Protein AF-A0A6F8YIF5-F1 (afdb_monomer)

Sequence (162 aa):
MEVAYQTHTDPNGHPWRITVLWETADGAARPVGLELRATEGKPGGVLTAAVLRSLRIGDLIEASRPPITWTVPREPTQPRPTGPGRPAERGDDFIAEVAALYREAKAKGGLPARKPWRYVAEQLQAQGVNDVTDGQLRNWSRRAKNLGLLPRELRTPREEKE

Secondary structure (DSSP, 8-state):
----EEEEE-TTS-EEEEEEEEEEETTEEEEEEEEEEEPTTS------HHHHHHS-HHHHHHHHPPP----------------TT------HHHHHHHHHHHHHHHHT-HHHHHSHHHHHHHHHHHTT-----HHHHHHHHHHHHHTTSS-TT---------

Solvent-accessible surface area (backbone atoms only — not comparable to full-atom values): 10132 Å² total; per-residue (Å²): 133,89,78,68,65,48,81,45,68,38,97,86,67,31,44,31,35,38,32,72,37,72,46,78,57,96,76,41,79,42,83,76,48,76,47,80,40,51,33,90,99,44,81,46,64,82,93,41,72,66,46,60,68,69,52,59,59,68,59,54,47,66,77,59,54,74,81,78,64,81,75,68,78,79,59,79,75,68,77,68,80,74,59,94,76,74,71,78,85,73,51,71,69,57,35,50,51,54,35,50,42,38,50,51,21,49,71,70,39,69,73,36,42,75,41,26,64,58,45,36,50,56,54,38,41,74,73,69,49,72,92,77,49,74,68,55,51,53,49,44,56,51,50,20,34,76,70,65,64,36,71,80,81,74,59,77,77,78,82,76,80,128

Foldseek 3Di:
DDFDWDWDQAPVRFIKIKTFDWDADPLDIDGPDMDIDGDPPTDGDPDDPSRVVSDPVVVNCVVRPDPSPPPPPPPVPPPDPPPPDPPPPDDVVVLLVLLVQLVVLCVVDDPCVLVVLVSSVVVCVVVVNPDDDPVNSVVSVVVCVVVVSDPPVPPNPDPDDD

Mean predicted aligned error: 18.75 Å

pLDDT: mean 72.72, std 14.95, range [35.91, 90.38]

Organism: NCBI:txid624315

Radius of gyration: 30.79 Å; Cα contacts (8 Å, |Δi|>4): 153; chains: 1; bounding box: 59×40×74 Å

Nearest PDB structures (foldseek):
  5ly5-assembly1_A-2  TM=8.969E-01  e=5.185E-01  Pyrobaculum calidifontis
  7q3e-assembly1_A  TM=6.886E-01  e=1.074E+00  Mus musculus
  6yff-assembly1_AA  TM=3.488E-01  e=1.545E+00  Beihai levi-like virus 21
  2qux-assembly4_K  TM=2.656E-01  e=3.199E+00  Pseudomonas phage PP7
  4zor-assembly1_B  TM=2.209E-01  e=4.604E+00  Emesvirus zinderi

Structure (mmCIF, N/CA/C/O backbone):
data_AF-A0A6F8YIF5-F1
#
_entry.id   AF-A0A6F8YIF5-F1
#
loop_
_atom_site.group_PDB
_atom_site.id
_atom_site.type_symbol
_atom_site.label_atom_id
_atom_site.label_alt_id
_atom_site.label_comp_id
_atom_site.label_asym_id
_atom_site.label_entity_id
_atom_site.label_seq_id
_atom_site.pdbx_PDB_ins_code
_atom_site.Cartn_x
_atom_site.Cartn_y
_atom_site.Cartn_z
_atom_site.occupancy
_atom_site.B_iso_or_equiv
_atom_site.auth_seq_id
_atom_site.auth_comp_id
_atom_site.auth_asym_id
_atom_site.auth_atom_id
_atom_site.pdbx_PDB_model_num
ATOM 1 N N . MET A 1 1 ? -18.272 12.843 9.638 1.00 41.81 1 MET A N 1
ATOM 2 C CA . MET A 1 1 ? -17.100 12.023 9.999 1.00 41.81 1 MET A CA 1
ATOM 3 C C . MET A 1 1 ? -17.666 10.700 10.480 1.00 41.81 1 MET A C 1
ATOM 5 O O . MET A 1 1 ? -18.267 10.670 11.544 1.00 41.81 1 MET A O 1
ATOM 9 N N . GLU A 1 2 ? -17.670 9.677 9.629 1.00 44.78 2 GLU A N 1
ATOM 10 C CA . GLU A 1 2 ? -18.253 8.377 9.974 1.00 44.78 2 GLU A CA 1
ATOM 11 C C . GLU A 1 2 ? -17.220 7.616 10.806 1.00 44.78 2 GLU A C 1
ATOM 13 O O . GLU A 1 2 ? -16.147 7.265 10.321 1.00 44.78 2 GLU A O 1
ATOM 18 N N . VAL A 1 3 ? -17.484 7.490 12.105 1.00 57.50 3 VAL A N 1
ATOM 19 C CA . VAL A 1 3 ? -16.570 6.844 13.046 1.00 57.50 3 VAL A CA 1
ATOM 20 C C . VAL A 1 3 ? -16.921 5.364 13.068 1.00 57.50 3 VAL A C 1
ATOM 22 O O . VAL A 1 3 ? -17.916 4.970 13.677 1.00 57.50 3 VAL A O 1
ATOM 25 N N . ALA A 1 4 ? -16.128 4.550 12.374 1.00 67.25 4 ALA A N 1
ATOM 26 C CA . ALA A 1 4 ? -16.263 3.102 12.434 1.00 67.25 4 ALA A CA 1
ATOM 27 C C . ALA A 1 4 ? -15.952 2.631 13.863 1.00 67.25 4 ALA A C 1
ATOM 29 O O . ALA A 1 4 ? -14.856 2.856 14.379 1.00 67.25 4 ALA A O 1
ATOM 30 N N . TYR A 1 5 ? -16.925 1.993 14.509 1.00 75.00 5 TYR A N 1
ATOM 31 C CA . TYR A 1 5 ? -16.763 1.388 15.827 1.00 75.00 5 TYR A CA 1
ATOM 32 C C . TYR A 1 5 ? -17.038 -0.111 15.747 1.00 75.00 5 TYR A C 1
ATOM 34 O O . TYR A 1 5 ? -17.865 -0.562 14.956 1.00 75.00 5 TYR A O 1
ATOM 42 N N . GLN A 1 6 ? -16.359 -0.881 16.590 1.00 82.38 6 GLN A N 1
ATOM 43 C CA . GLN A 1 6 ? -16.614 -2.309 16.761 1.00 82.38 6 GLN A CA 1
ATOM 44 C C . GLN A 1 6 ? -17.185 -2.584 18.146 1.00 82.38 6 GLN A C 1
ATOM 46 O O . GLN A 1 6 ? -16.878 -1.889 19.116 1.00 82.38 6 GLN A O 1
ATOM 51 N N . THR A 1 7 ? -18.027 -3.607 18.238 1.00 87.19 7 THR A N 1
ATOM 52 C CA . THR A 1 7 ? -18.546 -4.091 19.516 1.00 87.19 7 THR A CA 1
ATOM 53 C C . THR A 1 7 ? -17.718 -5.281 19.978 1.00 87.19 7 THR A C 1
ATOM 55 O O . THR A 1 7 ? -17.522 -6.233 19.228 1.00 87.19 7 THR A O 1
ATOM 58 N N . HIS A 1 8 ? -17.262 -5.240 21.226 1.00 86.69 8 HIS A N 1
ATOM 59 C CA . HIS A 1 8 ? -16.522 -6.316 21.877 1.00 86.69 8 HIS A CA 1
ATOM 60 C C . HIS A 1 8 ? -17.231 -6.727 23.157 1.00 86.69 8 HIS A C 1
ATOM 62 O O . HIS A 1 8 ? -17.653 -5.871 23.927 1.00 86.69 8 HIS A O 1
ATOM 68 N N . THR A 1 9 ? -17.340 -8.026 23.409 1.00 89.12 9 THR A N 1
ATOM 69 C CA . THR A 1 9 ? -17.863 -8.530 24.685 1.00 89.12 9 THR A CA 1
ATOM 70 C C . THR A 1 9 ? -16.688 -8.961 25.545 1.00 89.12 9 THR A C 1
ATOM 72 O O . THR A 1 9 ? -15.877 -9.780 25.116 1.00 89.12 9 THR A O 1
ATOM 75 N N . ASP A 1 10 ? -16.568 -8.382 26.736 1.00 87.38 10 ASP A N 1
ATOM 76 C CA . ASP A 1 10 ? -15.479 -8.721 27.645 1.00 87.38 10 ASP A CA 1
ATOM 77 C C . ASP A 1 10 ? -15.650 -10.122 28.274 1.00 87.38 10 ASP A C 1
ATOM 79 O O . ASP A 1 10 ? -16.715 -10.733 28.151 1.00 87.38 10 ASP A O 1
ATOM 83 N N . PRO A 1 11 ? -14.623 -10.662 28.962 1.00 87.12 11 PRO A N 1
ATOM 84 C CA . PRO A 1 11 ? -14.707 -11.986 29.584 1.00 87.12 11 PRO A CA 1
ATOM 85 C C . PRO A 1 11 ? -15.815 -12.137 30.637 1.00 87.12 11 PRO A C 1
ATOM 87 O O . PRO A 1 11 ? -16.187 -13.260 30.964 1.00 87.12 11 PRO A O 1
ATOM 90 N N . ASN A 1 12 ? -16.336 -11.027 31.165 1.00 85.38 12 ASN A N 1
ATOM 91 C CA . ASN A 1 12 ? -17.426 -11.000 32.137 1.00 85.38 12 ASN A CA 1
ATOM 92 C C . ASN A 1 12 ? -18.800 -10.813 31.461 1.00 85.38 12 ASN A C 1
ATOM 94 O O . ASN A 1 12 ? -19.816 -10.731 32.147 1.00 85.38 12 ASN A O 1
ATOM 98 N N . GLY A 1 13 ? -18.853 -10.753 30.127 1.00 86.62 13 GLY A N 1
ATOM 99 C CA . GLY A 1 13 ? -20.084 -10.628 29.353 1.00 86.62 13 GLY A CA 1
ATOM 100 C C . GLY A 1 13 ? -20.560 -9.191 29.129 1.00 86.62 13 GLY A C 1
ATOM 101 O O . GLY A 1 13 ? -21.660 -9.003 28.602 1.00 86.62 13 GLY A O 1
ATOM 102 N N . HIS A 1 14 ? -19.779 -8.166 29.491 1.00 87.56 14 HIS A N 1
ATOM 103 C CA . HIS A 1 14 ? -20.191 -6.779 29.270 1.00 87.56 14 HIS A CA 1
ATOM 104 C C . HIS A 1 14 ? -19.828 -6.302 27.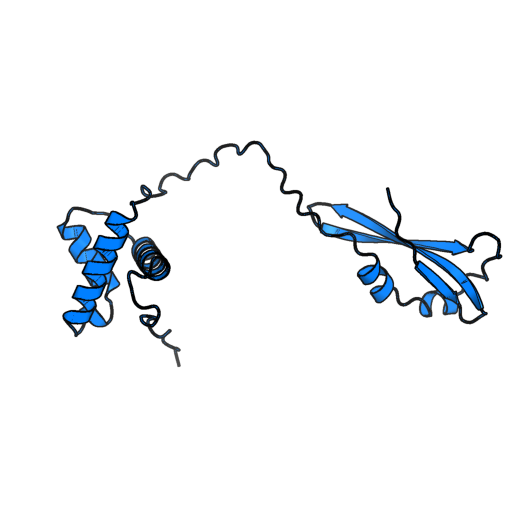857 1.00 87.56 14 HIS A C 1
ATOM 106 O O . HIS A 1 14 ? -18.688 -6.486 27.417 1.00 87.56 14 HIS A O 1
ATOM 112 N N . PRO A 1 15 ? -20.765 -5.659 27.137 1.00 88.06 15 PRO A N 1
ATOM 113 C CA . PRO A 1 15 ? -20.517 -5.169 25.791 1.00 88.06 15 PRO A CA 1
ATOM 114 C C . PRO A 1 15 ? -19.892 -3.769 25.799 1.00 88.06 15 PRO A C 1
ATOM 116 O O . PRO A 1 15 ? -20.445 -2.805 26.341 1.00 88.06 15 PRO A O 1
ATOM 119 N N . TRP A 1 16 ? -18.779 -3.645 25.093 1.00 87.19 16 TRP A N 1
ATOM 120 C CA . TRP A 1 16 ? -18.009 -2.427 24.899 1.00 87.19 16 TRP A CA 1
ATOM 121 C C . TRP A 1 16 ? -18.069 -1.983 23.442 1.00 87.19 16 TRP A C 1
ATOM 123 O O . TRP A 1 16 ? -17.895 -2.784 22.525 1.00 87.19 16 TRP A O 1
ATOM 133 N N . ARG A 1 17 ? -18.267 -0.685 23.229 1.00 89.12 17 ARG A N 1
ATOM 134 C CA . ARG A 1 17 ? -18.016 -0.016 21.956 1.00 89.12 17 ARG A CA 1
ATOM 135 C C . ARG A 1 17 ? -16.564 0.442 21.941 1.00 89.12 17 ARG A C 1
ATOM 137 O O . ARG A 1 17 ? -16.152 1.204 22.815 1.00 89.12 17 ARG A O 1
ATOM 144 N N . ILE A 1 18 ? -15.815 -0.014 20.947 1.00 89.62 18 ILE A N 1
ATOM 145 C CA . ILE A 1 18 ? -14.409 0.325 20.764 1.00 89.62 18 ILE A CA 1
ATOM 146 C C . ILE A 1 18 ? -14.259 1.119 19.479 1.00 89.62 18 ILE A C 1
ATOM 148 O O . ILE A 1 18 ? -14.709 0.691 18.414 1.00 89.62 18 ILE A O 1
ATOM 152 N N . THR A 1 19 ? -13.580 2.249 19.593 1.00 90.38 19 THR A N 1
ATOM 153 C CA . THR A 1 19 ? -13.248 3.121 18.475 1.00 90.38 19 THR A CA 1
ATOM 154 C C . THR A 1 19 ? -11.736 3.263 18.398 1.00 90.38 19 THR A C 1
ATOM 156 O O . THR A 1 19 ? -11.096 3.642 19.379 1.00 90.38 19 THR A O 1
ATOM 159 N N . VAL A 1 20 ? -11.155 2.982 17.233 1.00 89.50 20 VAL A N 1
ATOM 160 C CA . VAL A 1 20 ? -9.751 3.310 16.962 1.00 89.50 20 VAL A CA 1
ATOM 161 C C . VAL A 1 20 ? -9.681 4.758 16.499 1.00 89.50 20 VAL A C 1
ATOM 163 O O . VAL A 1 20 ? -10.370 5.154 15.560 1.00 89.50 20 VAL A O 1
ATOM 166 N N . LEU A 1 21 ? -8.863 5.556 17.175 1.00 88.94 21 LEU A N 1
ATOM 167 C CA . LEU A 1 21 ? -8.606 6.938 16.800 1.00 88.94 21 LEU A CA 1
ATOM 168 C C . LEU A 1 21 ? -7.447 6.960 15.810 1.00 88.94 21 LEU A C 1
ATOM 170 O O . LEU A 1 21 ? -6.358 6.460 16.101 1.00 88.94 21 LEU A O 1
ATOM 174 N N . TRP A 1 22 ? -7.693 7.551 14.648 1.00 87.81 22 TRP A N 1
ATOM 175 C CA . TRP A 1 22 ? -6.727 7.660 13.565 1.00 87.81 22 TRP A CA 1
ATOM 176 C C . TRP A 1 22 ? -6.293 9.105 13.383 1.00 87.81 22 TRP A C 1
ATOM 178 O O . TRP A 1 22 ? -7.122 10.011 13.336 1.00 87.81 22 TRP A O 1
ATOM 188 N N . GLU A 1 23 ? -4.996 9.300 13.209 1.00 86.88 23 GLU A N 1
ATOM 189 C CA . GLU A 1 23 ? -4.423 10.534 12.694 1.00 86.88 23 GLU A CA 1
ATOM 190 C C . GLU A 1 23 ? -3.985 10.292 11.251 1.00 86.88 23 GLU A C 1
ATOM 192 O O . GLU A 1 23 ? -3.354 9.280 10.937 1.00 86.88 23 GLU A O 1
ATOM 197 N N . THR A 1 24 ? -4.351 11.207 10.355 1.00 82.44 24 THR A N 1
ATOM 198 C CA . THR A 1 24 ? -3.902 11.172 8.960 1.00 82.44 24 THR A CA 1
ATOM 199 C C . THR A 1 24 ? -2.932 12.319 8.740 1.00 82.44 24 THR A C 1
ATOM 201 O O . THR A 1 24 ? -3.331 13.479 8.798 1.00 82.44 24 THR A O 1
ATOM 204 N N . ALA A 1 25 ? -1.671 11.989 8.477 1.00 77.19 25 ALA A N 1
ATOM 205 C CA . ALA A 1 25 ? -0.608 12.946 8.189 1.00 77.19 25 ALA A CA 1
ATOM 206 C C . ALA A 1 25 ? 0.249 12.417 7.033 1.00 77.19 25 ALA A C 1
ATOM 208 O O . ALA A 1 25 ? 0.485 11.213 6.934 1.00 77.19 25 ALA A O 1
ATOM 209 N N . ASP A 1 26 ? 0.679 13.303 6.132 1.00 76.56 26 ASP A N 1
ATOM 210 C CA . ASP A 1 26 ? 1.561 12.978 4.997 1.00 76.56 26 ASP A CA 1
ATOM 211 C C . ASP A 1 26 ? 1.082 11.804 4.116 1.00 76.56 26 ASP A C 1
ATOM 213 O O . ASP A 1 26 ? 1.874 11.012 3.607 1.00 76.56 26 ASP A O 1
ATOM 217 N N . GLY A 1 27 ? -0.237 11.655 3.946 1.00 73.44 27 GLY A N 1
ATOM 218 C CA . GLY A 1 27 ? -0.826 10.563 3.160 1.00 73.44 27 GLY A CA 1
ATOM 219 C C . GLY A 1 27 ? -0.776 9.188 3.837 1.00 73.44 27 GLY A C 1
ATOM 220 O O . GLY A 1 27 ? -1.109 8.187 3.206 1.00 73.44 27 GLY A O 1
ATOM 221 N N . ALA A 1 28 ? -0.398 9.122 5.114 1.00 77.62 28 ALA A N 1
ATOM 222 C CA . ALA A 1 28 ? -0.417 7.911 5.920 1.00 77.62 28 ALA A CA 1
ATOM 223 C C . ALA A 1 28 ? -1.435 8.030 7.062 1.00 77.62 28 ALA A C 1
ATOM 225 O O . ALA A 1 28 ? -1.506 9.046 7.752 1.00 77.62 28 ALA A O 1
ATOM 226 N N . ALA A 1 29 ? -2.200 6.962 7.290 1.00 84.31 29 ALA A N 1
ATOM 227 C CA . ALA A 1 29 ? -3.061 6.831 8.460 1.00 84.31 29 ALA A CA 1
ATOM 228 C C . ALA A 1 29 ? -2.317 6.074 9.567 1.00 84.31 29 ALA A C 1
ATOM 230 O O . ALA A 1 29 ? -1.830 4.958 9.347 1.00 84.31 29 ALA A O 1
ATOM 231 N N . ARG A 1 30 ? -2.231 6.675 10.756 1.00 87.62 30 ARG A N 1
ATOM 232 C CA . ARG A 1 30 ? -1.604 6.088 11.944 1.00 87.62 30 ARG A CA 1
ATOM 233 C C . ARG A 1 30 ? -2.618 6.000 13.087 1.00 87.62 30 ARG A C 1
ATOM 235 O O . ARG A 1 30 ? -3.324 6.976 13.333 1.00 87.62 30 ARG A O 1
ATOM 242 N N . PRO A 1 31 ? -2.707 4.862 13.792 1.00 89.00 31 PRO A N 1
ATOM 243 C CA . PRO A 1 31 ? -3.536 4.777 14.983 1.00 89.00 31 PRO A CA 1
ATOM 244 C C . PRO A 1 31 ? -2.857 5.560 16.114 1.00 89.00 31 PRO A C 1
ATOM 246 O O . PRO A 1 31 ? -1.698 5.301 16.438 1.00 89.00 31 PRO A O 1
ATOM 249 N N . VAL A 1 32 ? -3.569 6.517 16.706 1.00 89.75 32 VAL A N 1
ATOM 250 C CA . VAL A 1 32 ? -3.057 7.384 17.789 1.00 89.75 32 VAL A CA 1
ATOM 251 C C . VAL A 1 32 ? -3.690 7.092 19.140 1.00 89.75 32 VAL A C 1
ATOM 253 O O . VAL A 1 32 ? -3.176 7.511 20.173 1.00 89.75 32 VAL A O 1
ATOM 256 N N . GLY A 1 33 ? -4.793 6.348 19.155 1.00 88.19 33 GLY A N 1
ATOM 257 C CA . GLY A 1 33 ? -5.457 5.993 20.396 1.00 88.19 33 GLY A CA 1
ATOM 258 C C . GLY A 1 33 ? -6.599 5.012 20.208 1.00 88.19 33 GLY A C 1
ATOM 259 O O . GLY A 1 33 ? -6.977 4.649 19.094 1.00 88.19 33 GLY A O 1
ATOM 260 N N . LEU A 1 34 ? -7.149 4.593 21.340 1.00 88.88 34 LEU A N 1
ATOM 261 C CA . LEU A 1 34 ? -8.327 3.747 21.433 1.00 88.88 34 LEU A CA 1
ATOM 262 C C . LEU A 1 34 ? -9.283 4.382 22.427 1.00 88.88 34 LEU A C 1
ATOM 264 O O . LEU A 1 34 ? -8.889 4.743 23.535 1.00 88.88 34 LEU A O 1
ATOM 268 N N . GLU A 1 35 ? -10.542 4.470 22.037 1.00 89.75 35 GLU A N 1
ATOM 269 C CA . GLU A 1 35 ? -11.618 4.867 22.920 1.00 89.75 35 GLU A CA 1
ATOM 270 C C . GLU A 1 35 ? -12.497 3.656 23.223 1.00 89.75 35 GLU A C 1
ATOM 272 O O . GLU A 1 35 ? -12.916 2.929 22.321 1.00 89.75 35 GLU A O 1
ATOM 277 N N . LEU A 1 36 ? -12.770 3.445 24.509 1.00 88.81 36 LEU A N 1
ATOM 278 C CA . LEU A 1 36 ? -13.646 2.392 24.997 1.00 88.81 36 LEU A CA 1
ATOM 279 C C . LEU A 1 36 ? -14.829 3.023 25.716 1.00 88.81 36 LEU A C 1
ATOM 281 O O . LEU A 1 36 ? -14.657 3.765 26.681 1.00 88.81 36 LEU A O 1
ATOM 285 N N . ARG A 1 37 ? -16.036 2.703 25.258 1.00 87.38 37 ARG A N 1
ATOM 286 C CA . ARG A 1 37 ? -17.286 3.160 25.866 1.00 87.38 37 ARG A CA 1
ATOM 287 C C . ARG A 1 37 ? -18.193 1.981 26.167 1.00 87.38 37 ARG A C 1
ATOM 289 O O . ARG A 1 37 ? -18.215 0.997 25.432 1.00 87.38 37 ARG A O 1
ATOM 296 N N . ALA A 1 38 ? -18.980 2.100 27.229 1.00 84.25 38 ALA A N 1
ATOM 297 C CA . ALA A 1 38 ? -20.113 1.211 27.436 1.00 84.25 38 ALA A CA 1
ATOM 298 C C . ALA A 1 38 ? -21.086 1.320 26.251 1.00 84.25 38 ALA A C 1
ATOM 300 O O . ALA A 1 38 ? -21.239 2.389 25.652 1.00 84.25 38 ALA A O 1
ATOM 301 N N . THR A 1 39 ? -21.734 0.211 25.903 1.00 82.75 39 THR A N 1
ATOM 302 C CA . THR A 1 39 ? -22.765 0.227 24.860 1.00 82.75 39 THR A CA 1
ATOM 303 C C . THR A 1 39 ? -24.023 0.918 25.387 1.00 82.75 39 THR A C 1
ATOM 305 O O . THR A 1 39 ? -24.387 0.764 26.549 1.00 82.75 39 THR A O 1
ATOM 308 N N . GLU A 1 40 ? -24.702 1.686 24.539 1.00 75.06 40 GLU A N 1
ATOM 309 C CA . GLU A 1 40 ? -25.914 2.408 24.927 1.00 75.06 40 GLU A CA 1
ATOM 310 C C . GLU A 1 40 ? -26.978 1.455 25.503 1.00 75.06 40 GLU A C 1
ATOM 312 O O . GLU A 1 40 ? -27.230 0.378 24.960 1.00 75.06 40 GLU A O 1
ATOM 317 N N . GLY A 1 41 ? -27.556 1.824 26.650 1.00 72.31 41 GLY A N 1
ATOM 318 C CA . GLY A 1 41 ? -28.553 1.013 27.355 1.00 72.31 41 GLY A CA 1
ATOM 319 C C . GLY A 1 41 ? -28.005 -0.158 28.184 1.00 72.31 41 GLY A C 1
ATOM 320 O O . GLY A 1 41 ? -28.799 -0.858 28.811 1.00 72.31 41 GLY A O 1
ATOM 321 N N . LYS A 1 42 ? -26.683 -0.384 28.236 1.00 74.00 42 LYS A N 1
ATOM 322 C CA . LYS A 1 42 ? -26.063 -1.402 29.103 1.00 74.00 42 LYS A CA 1
ATOM 323 C C . LYS A 1 42 ? -24.856 -0.819 29.846 1.00 74.00 42 LYS A C 1
ATOM 325 O O . LYS A 1 42 ? -23.941 -0.324 29.191 1.00 74.00 42 LYS A O 1
ATOM 330 N N . PRO A 1 43 ? -24.798 -0.881 31.189 1.00 74.12 43 PRO A N 1
ATOM 331 C CA . PRO A 1 43 ? -23.603 -0.452 31.903 1.00 74.12 43 PRO A CA 1
ATOM 332 C C . PRO A 1 43 ? -22.408 -1.299 31.449 1.00 74.12 43 PRO A C 1
ATOM 334 O O . PRO A 1 43 ? -22.494 -2.527 31.361 1.00 74.12 43 PRO A O 1
ATOM 337 N N . GLY A 1 44 ? -21.301 -0.628 31.131 1.00 67.56 44 GLY A N 1
ATOM 338 C CA . GLY A 1 44 ? -20.025 -1.297 30.903 1.00 67.56 44 GLY A CA 1
ATOM 339 C C . GLY A 1 44 ? -19.541 -1.946 32.198 1.00 67.56 44 GLY A C 1
ATOM 340 O O . GLY A 1 44 ? -19.889 -1.498 33.292 1.00 67.56 44 GLY A O 1
ATOM 341 N N . GLY A 1 45 ? -18.749 -3.010 32.077 1.00 79.38 45 GLY A N 1
ATOM 342 C CA . GLY A 1 45 ? -18.065 -3.604 33.222 1.00 79.38 45 GLY A CA 1
ATOM 343 C C . GLY A 1 45 ? -16.980 -2.680 33.788 1.00 79.38 45 GLY A C 1
ATOM 344 O O . GLY A 1 45 ? -16.722 -1.588 33.283 1.00 79.38 45 GLY A O 1
ATOM 345 N N . VAL A 1 46 ? -16.278 -3.128 34.827 1.00 85.62 46 VAL A N 1
ATOM 346 C CA . VAL A 1 46 ? -15.055 -2.444 35.274 1.00 85.62 46 VAL A CA 1
ATOM 347 C C . VAL A 1 46 ? -13.960 -2.656 34.227 1.00 85.62 46 VAL A C 1
ATOM 349 O O . VAL A 1 46 ? -13.688 -3.791 33.829 1.00 85.62 46 VAL A O 1
ATOM 352 N N . LEU A 1 47 ? -13.298 -1.576 33.800 1.00 84.62 47 LEU A N 1
ATOM 353 C CA . LEU A 1 47 ? -12.180 -1.659 32.863 1.00 84.62 47 LEU A CA 1
ATOM 354 C C . LEU A 1 47 ? -10.956 -2.264 33.571 1.00 84.62 47 LEU A C 1
ATOM 356 O O . LEU A 1 47 ? -10.217 -1.580 34.275 1.00 84.62 47 LEU A O 1
ATOM 360 N N . THR A 1 48 ? -10.761 -3.573 33.417 1.00 87.06 48 THR A N 1
ATOM 361 C CA . THR A 1 48 ? -9.645 -4.307 34.032 1.00 87.06 48 THR A CA 1
ATOM 362 C C . THR A 1 48 ? -8.548 -4.625 33.018 1.00 87.06 48 THR A C 1
ATOM 364 O O . THR A 1 48 ? -8.754 -4.594 31.803 1.00 87.06 48 THR A O 1
ATOM 367 N N . ALA A 1 49 ? -7.375 -5.038 33.506 1.00 85.50 49 ALA A N 1
ATOM 368 C CA . ALA A 1 49 ? -6.314 -5.550 32.639 1.00 85.50 49 ALA A CA 1
ATOM 369 C C . ALA A 1 49 ? -6.759 -6.781 31.819 1.00 85.50 49 ALA A C 1
ATOM 371 O O . ALA A 1 49 ? -6.280 -6.980 30.706 1.00 85.50 49 ALA A O 1
ATOM 372 N N . ALA A 1 50 ? -7.678 -7.604 32.340 1.00 86.06 50 ALA A N 1
ATOM 373 C CA . ALA A 1 50 ? -8.234 -8.740 31.604 1.00 86.06 50 ALA A CA 1
ATOM 374 C C . ALA A 1 50 ? -9.094 -8.283 30.415 1.00 86.06 50 ALA A C 1
ATOM 376 O O . ALA A 1 50 ? -8.949 -8.823 29.320 1.00 86.06 50 ALA A O 1
ATOM 377 N N . VAL A 1 51 ? -9.913 -7.241 30.608 1.00 85.56 51 VAL A N 1
ATOM 378 C CA . VAL A 1 51 ? -10.694 -6.606 29.534 1.00 85.56 51 VAL A CA 1
ATOM 379 C C . VAL A 1 51 ? -9.748 -6.101 28.446 1.00 85.56 51 VAL A C 1
ATOM 381 O O . VAL A 1 51 ? -9.887 -6.510 27.299 1.00 85.56 51 VAL A O 1
ATOM 384 N N . LEU A 1 52 ? -8.719 -5.325 28.806 1.00 85.75 52 LEU A N 1
ATOM 385 C CA . LEU A 1 52 ? -7.741 -4.798 27.843 1.00 85.75 52 LEU A CA 1
ATOM 386 C C . LEU A 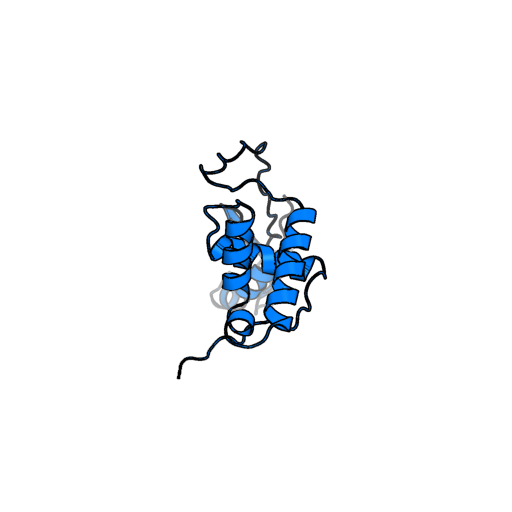1 52 ? -6.998 -5.900 27.071 1.00 85.75 52 LEU A C 1
ATOM 388 O O . LEU A 1 52 ? -6.811 -5.778 25.866 1.00 85.75 52 LEU A O 1
ATOM 392 N N . ARG A 1 53 ? -6.611 -6.999 27.731 1.00 88.69 53 ARG A N 1
ATOM 393 C CA . ARG A 1 53 ? -5.937 -8.139 27.075 1.00 88.69 53 ARG A CA 1
ATOM 394 C C . ARG A 1 53 ? -6.855 -8.953 26.167 1.00 88.69 53 ARG A C 1
ATOM 396 O O . ARG A 1 53 ? -6.370 -9.602 25.243 1.00 88.69 53 ARG A O 1
ATOM 403 N N . SER A 1 54 ? -8.159 -8.955 26.444 1.00 87.75 54 SER A N 1
ATOM 404 C CA . SER A 1 54 ? -9.145 -9.618 25.585 1.00 87.75 54 SER A CA 1
ATOM 405 C C . SER A 1 54 ? -9.343 -8.885 24.255 1.00 87.75 54 SER A C 1
ATOM 407 O O . SER A 1 54 ? -9.798 -9.492 23.288 1.00 87.75 54 SER A O 1
ATOM 409 N N . LEU A 1 55 ? -8.946 -7.610 24.181 1.00 86.06 55 LEU A N 1
ATOM 410 C CA . LEU A 1 55 ? -8.979 -6.835 22.949 1.00 86.06 55 LEU A CA 1
ATOM 411 C C . LEU A 1 55 ? -7.866 -7.298 22.016 1.00 86.06 55 LEU A C 1
ATOM 413 O O . LEU A 1 55 ? -6.676 -7.184 22.318 1.00 86.06 55 LEU A O 1
ATOM 417 N N . ARG A 1 56 ? -8.243 -7.757 20.826 1.00 86.81 56 ARG A N 1
ATOM 418 C CA . ARG A 1 56 ? -7.297 -7.967 19.730 1.00 86.81 56 ARG A CA 1
ATOM 419 C C . ARG A 1 56 ? -7.023 -6.634 19.041 1.00 86.81 56 ARG A C 1
ATOM 421 O O . ARG A 1 56 ? -7.549 -6.353 17.975 1.00 86.81 56 ARG A O 1
ATOM 428 N N . ILE A 1 57 ? -6.217 -5.789 19.688 1.00 84.50 57 ILE A N 1
ATOM 429 C CA . ILE A 1 57 ? -5.941 -4.418 19.225 1.00 84.50 57 ILE A CA 1
ATOM 430 C C . ILE A 1 57 ? -5.428 -4.394 17.777 1.00 84.50 57 ILE A C 1
ATOM 432 O O . ILE A 1 57 ? -5.863 -3.549 17.005 1.00 84.50 57 ILE A O 1
ATOM 436 N N . GLY A 1 58 ? -4.560 -5.336 17.391 1.00 85.12 58 GLY A N 1
ATOM 437 C CA . GLY A 1 58 ? -4.079 -5.446 16.009 1.00 85.12 58 GLY A CA 1
ATOM 438 C C . GLY A 1 58 ? -5.213 -5.656 15.002 1.00 85.12 58 GLY A C 1
ATOM 439 O O . GLY A 1 58 ? -5.302 -4.922 14.022 1.00 85.12 58 GLY A O 1
ATOM 440 N N . ASP A 1 59 ? -6.126 -6.583 15.294 1.00 86.19 59 ASP A N 1
ATOM 441 C CA . ASP A 1 59 ? -7.276 -6.881 14.432 1.00 86.19 59 ASP A CA 1
ATOM 442 C C . ASP A 1 59 ? -8.235 -5.687 14.356 1.00 86.19 59 ASP A C 1
ATOM 444 O O . ASP A 1 59 ? -8.736 -5.353 13.285 1.00 86.19 59 ASP A O 1
ATOM 448 N N . LEU A 1 60 ? -8.451 -4.996 15.481 1.00 86.38 60 LEU A N 1
ATOM 449 C CA . LEU A 1 60 ? -9.278 -3.787 15.541 1.00 86.38 60 LEU A CA 1
ATOM 450 C C . LEU A 1 60 ? -8.693 -2.656 14.687 1.00 86.38 60 LEU A C 1
ATOM 452 O O . LEU A 1 60 ? -9.435 -1.966 13.987 1.00 86.38 60 LEU A O 1
ATOM 456 N N . ILE A 1 61 ? -7.372 -2.470 14.732 1.00 87.12 61 ILE A N 1
ATOM 457 C CA . ILE A 1 61 ? -6.661 -1.489 13.909 1.00 87.12 61 ILE A CA 1
ATOM 458 C C . ILE A 1 61 ? -6.816 -1.857 12.432 1.00 87.12 61 ILE A C 1
ATOM 460 O O . ILE A 1 61 ? -7.277 -1.034 11.652 1.00 87.12 61 ILE A O 1
ATOM 464 N N . GLU A 1 62 ? -6.503 -3.085 12.027 1.00 86.00 62 GLU A N 1
ATOM 465 C CA . GLU A 1 62 ? -6.572 -3.449 10.607 1.00 86.00 62 GLU A 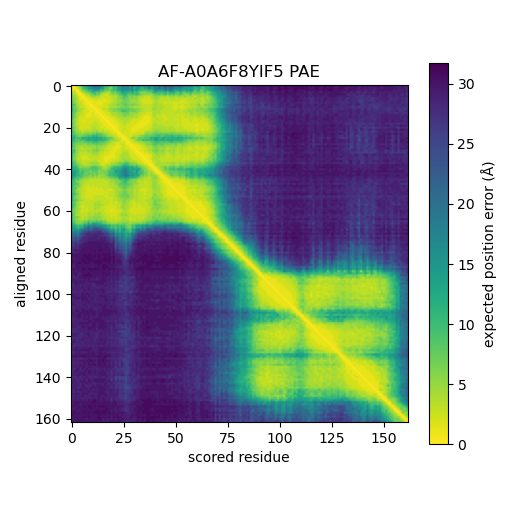CA 1
ATOM 466 C C . GLU A 1 62 ? -8.005 -3.393 10.057 1.00 86.00 62 GLU A C 1
ATOM 468 O O . GLU A 1 62 ? -8.229 -2.858 8.974 1.00 86.00 62 GLU A O 1
ATOM 473 N N . ALA A 1 63 ? -8.998 -3.845 10.828 1.00 84.94 63 ALA A N 1
ATOM 474 C CA . ALA A 1 63 ? -10.399 -3.819 10.412 1.00 84.94 63 ALA A CA 1
ATOM 475 C C . ALA A 1 63 ? -11.015 -2.407 10.361 1.00 84.94 63 ALA A C 1
ATOM 477 O O . ALA A 1 63 ? -11.982 -2.192 9.635 1.00 84.94 63 ALA A O 1
ATOM 478 N N . SER A 1 64 ? -10.486 -1.446 11.128 1.00 85.44 64 SER A N 1
ATOM 479 C CA . SER A 1 64 ? -10.959 -0.049 11.137 1.00 85.44 64 SER A CA 1
ATOM 480 C C . SER A 1 64 ? -10.070 0.908 10.342 1.00 85.44 64 SER A C 1
ATOM 482 O O . SER A 1 64 ? -10.307 2.118 10.363 1.00 85.44 64 SER A O 1
ATOM 484 N N . ARG A 1 65 ? -9.041 0.391 9.660 1.00 84.25 65 ARG A N 1
ATOM 485 C CA . ARG A 1 65 ? -8.075 1.205 8.927 1.00 84.25 65 ARG A CA 1
ATOM 486 C C . ARG A 1 65 ? -8.793 2.025 7.854 1.00 84.25 65 ARG A C 1
ATOM 488 O O . ARG A 1 65 ? -9.405 1.437 6.958 1.00 84.25 65 ARG A O 1
ATOM 495 N N . PRO A 1 66 ? -8.715 3.368 7.897 1.00 79.81 66 PRO A N 1
ATOM 496 C CA . PRO A 1 66 ? -9.328 4.182 6.866 1.00 79.81 66 PRO A CA 1
ATOM 497 C C . PRO A 1 66 ? -8.640 3.889 5.526 1.00 79.81 66 PRO A C 1
ATOM 499 O O . PRO A 1 66 ? -7.419 3.683 5.491 1.00 79.81 66 PRO A O 1
ATOM 502 N N . PRO A 1 67 ? -9.392 3.871 4.413 1.00 71.38 67 PRO A N 1
ATOM 503 C CA . PRO A 1 67 ? -8.796 3.713 3.100 1.00 71.38 67 PRO A CA 1
ATOM 504 C C . PRO A 1 67 ? -7.772 4.828 2.896 1.00 71.38 67 PRO A C 1
ATOM 506 O O . PRO A 1 67 ? -8.090 6.011 3.051 1.00 71.38 67 PRO A O 1
ATOM 509 N N . ILE A 1 68 ? -6.536 4.448 2.555 1.00 65.69 68 ILE A N 1
ATOM 510 C CA . ILE A 1 68 ? -5.500 5.406 2.171 1.00 65.69 68 ILE A CA 1
ATOM 511 C C . ILE A 1 68 ? -5.982 6.059 0.883 1.00 65.69 68 ILE A C 1
ATOM 513 O O . ILE A 1 68 ? -5.824 5.534 -0.221 1.00 65.69 68 ILE A O 1
ATOM 517 N N . THR A 1 69 ? -6.622 7.208 1.042 1.00 56.31 69 THR A N 1
ATOM 518 C CA . THR A 1 69 ? -6.956 8.061 -0.078 1.00 56.31 69 THR A CA 1
ATOM 519 C C . THR A 1 69 ? -5.652 8.748 -0.417 1.00 56.31 69 THR A C 1
ATOM 521 O O . THR A 1 69 ? -5.228 9.675 0.271 1.00 56.31 69 THR A O 1
ATOM 524 N N . TRP A 1 70 ? -4.974 8.255 -1.451 1.00 50.91 70 TRP A N 1
ATOM 525 C CA . TRP A 1 70 ? -3.931 9.019 -2.116 1.00 50.91 70 TRP A CA 1
ATOM 526 C C . TRP A 1 70 ? -4.599 10.237 -2.754 1.00 50.91 70 TRP A C 1
ATOM 528 O O . TRP A 1 70 ? -4.835 10.287 -3.958 1.00 50.91 70 TRP A O 1
ATOM 538 N N . THR A 1 71 ? -4.937 11.232 -1.941 1.00 47.22 71 THR A N 1
ATOM 539 C CA . THR A 1 71 ? -5.176 12.585 -2.412 1.00 47.22 71 THR A CA 1
ATOM 540 C C . THR A 1 71 ? -3.800 13.110 -2.757 1.00 47.22 71 THR A C 1
ATOM 542 O O . THR A 1 71 ? -3.154 13.780 -1.963 1.00 47.22 71 THR A O 1
ATOM 545 N N . VAL A 1 72 ? -3.306 12.725 -3.934 1.00 52.25 72 VAL A N 1
ATOM 546 C CA . VAL A 1 72 ? -2.276 13.505 -4.604 1.00 52.25 72 VAL A CA 1
ATOM 547 C C . VAL A 1 72 ? -2.896 14.893 -4.694 1.00 52.25 72 VAL A C 1
ATOM 549 O O . VAL A 1 72 ? -3.930 15.022 -5.363 1.00 52.25 72 VAL A O 1
ATOM 552 N N . PRO A 1 73 ? -2.370 15.921 -4.007 1.00 44.97 73 PRO A N 1
ATOM 553 C CA . PRO A 1 73 ? -2.778 17.268 -4.324 1.00 44.97 73 PRO A CA 1
ATOM 554 C C . PRO A 1 73 ? -2.442 17.402 -5.804 1.00 44.97 73 PRO A C 1
ATOM 556 O O . PRO A 1 73 ? -1.272 17.380 -6.190 1.00 44.97 73 PRO A O 1
ATOM 559 N N . ARG A 1 74 ? -3.459 17.474 -6.667 1.00 50.03 74 ARG A N 1
ATOM 560 C CA . ARG A 1 74 ? -3.281 18.131 -7.954 1.00 50.03 74 ARG A CA 1
ATOM 561 C C . ARG A 1 74 ? -3.094 19.600 -7.609 1.00 50.03 74 ARG A C 1
ATOM 563 O O . ARG A 1 74 ? -3.994 20.413 -7.766 1.00 50.03 74 ARG A O 1
ATOM 570 N N . GLU A 1 75 ? -1.911 19.920 -7.096 1.00 50.00 75 GLU A N 1
ATOM 571 C CA . GLU A 1 75 ? -1.304 21.202 -7.376 1.00 50.00 75 GLU A CA 1
ATOM 572 C C . GLU A 1 75 ? -1.460 21.382 -8.892 1.00 50.00 75 GLU A C 1
ATOM 574 O O . GLU A 1 75 ? -1.183 20.423 -9.632 1.00 50.00 75 GLU A O 1
ATOM 579 N N . PRO A 1 76 ? -1.984 22.521 -9.386 1.00 46.56 76 PRO A N 1
ATOM 580 C CA . PRO A 1 76 ? -1.869 22.820 -10.803 1.00 46.56 76 PRO A CA 1
ATOM 581 C C . PRO A 1 76 ? -0.392 22.657 -11.095 1.00 46.56 76 PRO A C 1
ATOM 583 O O . PRO A 1 76 ? 0.403 23.372 -10.496 1.00 46.56 76 PRO A O 1
ATOM 586 N N . THR A 1 77 ? -0.054 21.620 -11.866 1.00 50.22 77 THR A N 1
ATOM 587 C CA . THR A 1 77 ? 1.315 21.172 -12.088 1.00 50.22 77 THR A CA 1
ATOM 588 C C . THR A 1 77 ? 2.131 22.415 -12.382 1.00 50.22 77 THR A C 1
ATOM 590 O O . THR A 1 77 ? 2.066 22.931 -13.498 1.00 50.22 77 THR A O 1
ATOM 593 N N . GLN A 1 78 ? 2.857 22.943 -11.389 1.00 52.16 78 GLN A N 1
ATOM 594 C CA . GLN A 1 78 ? 3.927 23.861 -11.706 1.00 52.16 78 GLN A CA 1
ATOM 595 C C . GLN A 1 78 ? 4.771 23.024 -12.653 1.00 52.16 78 GLN A C 1
ATOM 597 O O . GLN A 1 78 ? 5.090 21.881 -12.290 1.00 52.16 78 GLN A O 1
ATOM 602 N N . PRO A 1 79 ? 5.009 23.473 -13.897 1.00 45.25 79 PRO A N 1
ATOM 603 C CA . PRO A 1 79 ? 5.858 22.721 -14.788 1.00 45.25 79 PRO A CA 1
ATOM 604 C C . PRO A 1 79 ? 7.155 22.546 -14.015 1.00 45.25 79 PRO A C 1
ATOM 606 O O . PRO A 1 79 ? 7.866 23.518 -13.759 1.00 45.25 79 PRO A O 1
ATOM 609 N N . ARG A 1 80 ? 7.405 21.315 -13.543 1.00 48.41 80 ARG A N 1
ATOM 610 C CA . ARG A 1 80 ? 8.687 20.974 -12.941 1.00 48.41 80 ARG A CA 1
ATOM 611 C C . ARG A 1 80 ? 9.698 21.491 -13.944 1.00 48.41 80 ARG A C 1
ATOM 613 O O . ARG A 1 80 ? 9.527 21.154 -15.121 1.00 48.41 80 ARG A O 1
ATOM 620 N N . PRO A 1 81 ? 10.694 22.293 -13.538 1.00 43.06 81 PRO A N 1
ATOM 621 C CA . PRO A 1 81 ? 11.767 22.617 -14.449 1.00 43.06 81 PRO A CA 1
ATOM 622 C C . PRO A 1 81 ? 12.293 21.271 -14.930 1.00 43.06 81 PRO A C 1
ATOM 624 O O . PRO A 1 81 ? 12.830 20.475 -14.156 1.00 43.06 81 PRO A O 1
ATOM 627 N N . THR A 1 82 ? 12.005 20.949 -16.192 1.00 46.19 82 THR A N 1
ATOM 628 C CA . THR A 1 82 ? 12.663 19.869 -16.899 1.00 46.19 82 THR A CA 1
ATOM 629 C C . THR A 1 82 ? 14.123 20.210 -16.744 1.00 46.19 82 THR A C 1
ATOM 631 O O . THR A 1 82 ? 14.561 21.227 -17.282 1.00 46.19 82 THR A O 1
ATOM 634 N N . GLY A 1 83 ? 14.828 19.442 -15.909 1.00 43.97 83 GLY A N 1
ATOM 635 C CA . GLY A 1 83 ? 16.245 19.664 -15.681 1.00 43.97 83 GLY A CA 1
ATOM 636 C C . GLY A 1 83 ? 16.932 19.844 -17.036 1.00 43.97 83 GLY A C 1
ATOM 637 O O . GLY A 1 83 ? 16.518 19.195 -18.009 1.00 43.97 83 GLY A O 1
ATOM 638 N N . PRO A 1 84 ? 17.912 20.751 -17.138 1.00 45.28 84 PRO A N 1
ATOM 639 C CA . PRO A 1 84 ? 18.606 20.982 -18.391 1.00 45.28 84 PRO A CA 1
ATOM 640 C C . PRO A 1 84 ? 19.191 19.642 -18.837 1.00 45.28 84 PRO A C 1
ATOM 642 O O . PRO A 1 84 ? 20.027 19.063 -18.147 1.00 45.28 84 PRO A O 1
ATOM 645 N N . GLY A 1 85 ? 18.668 19.104 -19.940 1.00 48.44 85 GLY A N 1
ATOM 646 C CA . GLY A 1 85 ? 19.132 17.836 -20.491 1.00 48.44 85 GLY A CA 1
ATOM 647 C C . GLY A 1 85 ? 18.116 16.702 -20.593 1.00 48.44 85 GLY A C 1
ATOM 648 O O . GLY A 1 85 ? 18.557 15.581 -20.824 1.00 48.44 85 GLY A O 1
ATOM 649 N N . ARG A 1 86 ? 16.788 16.916 -20.493 1.00 43.91 86 ARG A N 1
ATOM 650 C CA . ARG A 1 86 ? 15.869 15.917 -21.079 1.00 43.91 86 ARG A CA 1
ATOM 651 C C . ARG A 1 86 ? 16.056 15.984 -22.604 1.00 43.91 86 ARG A C 1
ATOM 653 O O . ARG A 1 86 ? 15.657 16.983 -23.200 1.00 43.91 86 ARG A O 1
ATOM 660 N N . PRO A 1 87 ? 16.692 14.982 -23.238 1.00 49.44 87 PRO A N 1
ATOM 661 C CA . PRO A 1 87 ? 16.887 14.988 -24.681 1.00 49.44 87 PRO A CA 1
ATOM 662 C C . PRO A 1 87 ? 15.505 15.000 -25.324 1.00 49.44 87 PRO A C 1
ATOM 664 O O . PRO A 1 87 ? 14.601 14.351 -24.787 1.00 49.44 87 PRO A O 1
ATOM 667 N N . ALA A 1 88 ? 15.345 15.734 -26.431 1.00 53.44 88 ALA A N 1
ATOM 668 C CA . ALA A 1 88 ? 14.083 15.815 -27.162 1.00 53.44 88 ALA A CA 1
ATOM 669 C C . ALA A 1 88 ? 13.439 14.423 -27.236 1.00 53.44 88 ALA A C 1
ATOM 671 O O . ALA A 1 88 ? 14.126 13.451 -27.574 1.00 53.44 88 ALA A O 1
ATOM 672 N N . GLU A 1 89 ? 12.163 14.309 -26.852 1.00 55.03 89 GLU A N 1
ATOM 673 C CA . GLU A 1 89 ? 11.430 13.053 -26.991 1.00 55.03 89 GLU A CA 1
ATOM 674 C C . GLU A 1 89 ? 11.447 12.682 -28.473 1.00 55.03 89 GLU A C 1
ATOM 676 O O . GLU A 1 89 ? 10.723 13.243 -29.289 1.00 55.03 89 GLU A O 1
ATOM 681 N N . ARG A 1 90 ? 12.357 11.779 -28.839 1.00 66.88 90 ARG A N 1
ATOM 682 C CA . ARG A 1 90 ? 12.429 11.241 -30.189 1.00 66.88 90 ARG A CA 1
ATOM 683 C C . ARG A 1 90 ? 11.132 10.464 -30.427 1.00 66.88 90 ARG A C 1
ATOM 685 O O . ARG A 1 90 ? 10.748 9.646 -29.582 1.00 66.88 90 ARG A O 1
ATOM 692 N N . GLY A 1 91 ? 10.453 10.782 -31.529 1.00 68.69 91 GLY A N 1
ATOM 693 C CA . GLY A 1 91 ? 9.174 10.183 -31.908 1.00 68.69 91 GLY A CA 1
ATOM 694 C C . GLY A 1 91 ? 9.280 8.680 -32.158 1.00 68.69 91 GLY A C 1
ATOM 69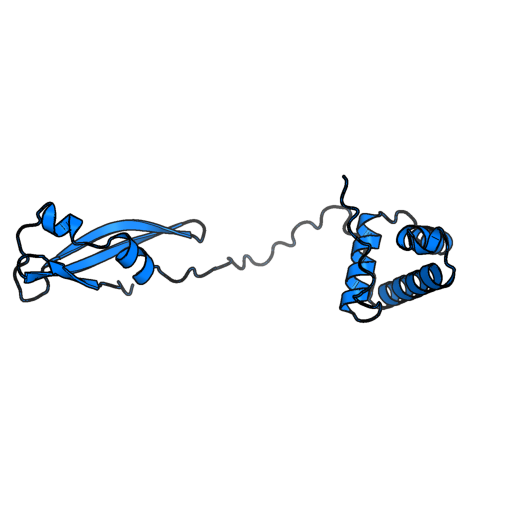5 O O . GLY A 1 91 ? 10.376 8.124 -32.251 1.00 68.69 91 GLY A O 1
ATOM 696 N N . ASP A 1 92 ? 8.132 8.016 -32.266 1.00 70.19 92 ASP A N 1
ATOM 697 C CA . ASP A 1 92 ? 8.078 6.562 -32.444 1.00 70.19 92 ASP A CA 1
ATOM 698 C C . ASP A 1 92 ? 8.761 6.097 -33.747 1.00 70.19 92 ASP A C 1
ATOM 700 O O . ASP A 1 92 ? 9.339 5.010 -33.766 1.00 70.19 92 ASP A O 1
ATOM 704 N N . ASP A 1 93 ? 8.838 6.955 -34.771 1.00 74.62 93 ASP A N 1
ATOM 705 C CA . ASP A 1 93 ? 9.582 6.702 -36.017 1.00 74.62 93 ASP A CA 1
ATOM 706 C C . ASP A 1 93 ? 11.087 6.501 -35.777 1.00 74.62 93 ASP A C 1
ATOM 708 O O . ASP A 1 93 ? 11.699 5.570 -36.300 1.00 74.62 93 ASP A O 1
ATOM 712 N N . PHE A 1 94 ? 11.682 7.310 -34.896 1.00 79.38 94 PHE A N 1
ATOM 713 C CA . PHE A 1 94 ? 13.085 7.158 -34.503 1.00 79.38 94 PHE A CA 1
ATOM 714 C C . PHE A 1 94 ? 13.302 5.865 -33.705 1.00 79.38 94 PHE A C 1
ATOM 716 O O . PHE A 1 94 ? 14.325 5.195 -33.824 1.00 79.38 94 PHE A O 1
ATOM 723 N N . ILE A 1 95 ? 12.322 5.474 -32.887 1.00 79.81 95 ILE A N 1
ATOM 724 C CA . ILE A 1 95 ? 12.381 4.212 -32.141 1.00 79.81 95 ILE A CA 1
ATOM 725 C C . ILE A 1 95 ? 12.284 3.009 -33.091 1.00 79.81 95 ILE A C 1
ATOM 727 O O . ILE A 1 95 ? 12.931 1.986 -32.844 1.00 79.81 95 ILE A O 1
ATOM 731 N N . ALA A 1 96 ? 11.533 3.129 -34.187 1.00 76.25 96 ALA A N 1
ATOM 732 C CA . ALA A 1 96 ? 11.479 2.122 -35.240 1.00 76.25 96 ALA A CA 1
ATOM 733 C C . ALA A 1 96 ? 12.813 1.990 -35.990 1.00 76.25 96 ALA A C 1
ATOM 735 O O . ALA A 1 96 ? 13.265 0.866 -36.222 1.00 76.25 96 ALA A O 1
ATOM 736 N N . GLU A 1 97 ? 13.490 3.104 -36.270 1.00 80.25 97 GLU A N 1
ATOM 737 C CA . GLU A 1 97 ? 14.834 3.113 -36.859 1.00 80.25 97 GLU A CA 1
ATOM 738 C C . GLU A 1 97 ? 15.863 2.431 -35.941 1.00 80.25 97 GLU A C 1
ATOM 740 O O . GLU A 1 97 ? 16.573 1.510 -36.353 1.00 80.25 97 GLU A O 1
ATOM 745 N N . VAL A 1 98 ? 15.857 2.769 -34.647 1.00 81.25 98 VAL A N 1
ATOM 746 C CA . VAL A 1 98 ? 16.687 2.102 -33.629 1.00 81.25 98 VAL A CA 1
ATOM 747 C C . VAL A 1 98 ? 16.419 0.592 -33.579 1.00 81.25 98 VAL A C 1
ATOM 749 O O . VAL A 1 98 ? 17.351 -0.205 -33.446 1.00 81.25 98 VAL A O 1
ATOM 752 N N . ALA A 1 99 ? 15.158 0.168 -33.699 1.00 80.94 99 ALA A N 1
ATOM 753 C CA . ALA A 1 99 ? 14.791 -1.247 -33.716 1.00 80.94 99 ALA A CA 1
ATOM 754 C C . ALA A 1 99 ? 15.284 -1.975 -34.979 1.00 80.94 99 ALA A C 1
ATOM 756 O O . ALA A 1 99 ? 15.652 -3.152 -34.896 1.00 80.94 99 ALA A O 1
ATOM 757 N N . ALA A 1 100 ? 15.306 -1.302 -36.132 1.00 81.44 100 ALA A N 1
ATOM 758 C CA . ALA A 1 100 ? 15.844 -1.846 -37.376 1.00 81.44 100 ALA A CA 1
ATOM 759 C C . ALA A 1 100 ? 17.363 -2.060 -37.276 1.00 81.44 100 ALA A C 1
ATOM 761 O O . ALA A 1 100 ? 17.838 -3.169 -37.525 1.00 81.44 100 ALA A O 1
ATOM 762 N N . LEU A 1 101 ? 18.101 -1.061 -36.780 1.00 81.50 101 LEU A N 1
ATOM 763 C CA . LEU A 1 101 ? 19.546 -1.162 -36.533 1.00 81.50 101 LEU A CA 1
ATOM 764 C C . LEU A 1 101 ? 19.881 -2.276 -35.529 1.00 81.50 101 LEU A C 1
ATOM 766 O O . LEU A 1 101 ? 20.865 -2.999 -35.680 1.00 81.50 101 LEU A O 1
ATOM 770 N N . TYR A 1 102 ? 19.034 -2.474 -34.517 1.00 80.94 102 TYR A N 1
ATOM 771 C CA . TYR A 1 102 ? 19.206 -3.546 -33.536 1.00 80.94 102 TYR A CA 1
ATOM 772 C C . TYR A 1 102 ? 19.014 -4.945 -34.146 1.00 80.94 102 TYR A C 1
ATOM 774 O O . TYR A 1 102 ? 19.704 -5.895 -33.760 1.00 80.94 102 TYR A O 1
ATOM 782 N N . ARG A 1 103 ? 18.087 -5.090 -35.103 1.00 76.38 103 ARG A N 1
ATOM 783 C CA . ARG A 1 103 ? 17.897 -6.331 -35.869 1.00 76.38 103 ARG A CA 1
ATOM 784 C C . ARG A 1 103 ? 19.068 -6.585 -36.814 1.00 76.38 103 ARG A C 1
ATOM 786 O O . ARG A 1 103 ? 19.550 -7.713 -36.868 1.00 76.38 103 ARG A O 1
ATOM 793 N N . GLU A 1 104 ? 19.575 -5.548 -37.472 1.00 77.62 104 GLU A N 1
ATOM 794 C CA . GLU A 1 104 ? 20.764 -5.637 -38.324 1.00 77.62 104 GLU A CA 1
ATOM 795 C C . GLU A 1 104 ? 22.007 -6.064 -37.521 1.00 77.62 104 GLU A C 1
ATOM 797 O O . GLU A 1 104 ? 22.721 -6.982 -37.924 1.00 77.62 104 GLU A O 1
ATOM 802 N N . ALA A 1 105 ? 22.210 -5.489 -36.329 1.00 80.38 105 ALA A N 1
ATOM 803 C CA . ALA A 1 105 ? 23.289 -5.871 -35.413 1.00 80.38 105 ALA A CA 1
ATOM 804 C C . ALA A 1 105 ? 23.243 -7.361 -35.042 1.00 80.38 105 ALA A C 1
ATOM 806 O O . ALA A 1 105 ? 24.274 -8.024 -34.922 1.00 80.38 105 ALA A O 1
ATOM 807 N N . LYS A 1 106 ? 22.031 -7.891 -34.840 1.00 72.88 106 LYS A N 1
ATOM 808 C CA . LYS A 1 106 ? 21.808 -9.306 -34.529 1.00 72.88 106 LYS A CA 1
ATOM 809 C C . LYS A 1 106 ? 22.005 -10.205 -35.745 1.00 72.88 106 LYS A C 1
ATOM 811 O O . LYS A 1 106 ? 22.583 -11.275 -35.584 1.00 72.88 106 LYS A O 1
ATOM 816 N N . ALA A 1 107 ? 21.588 -9.763 -36.928 1.00 76.38 107 ALA A N 1
ATOM 817 C CA . ALA A 1 107 ? 21.763 -10.496 -38.178 1.00 76.38 107 ALA A CA 1
ATOM 818 C C . ALA A 1 107 ? 23.240 -10.600 -38.602 1.00 76.38 107 ALA A C 1
ATOM 820 O O . ALA A 1 107 ? 23.650 -11.641 -39.105 1.00 76.38 107 ALA A O 1
ATOM 821 N N . LYS A 1 108 ? 24.059 -9.568 -38.339 1.00 72.94 108 LYS A N 1
ATOM 822 C CA . LYS A 1 108 ? 25.503 -9.569 -38.652 1.00 72.94 108 LYS A CA 1
ATOM 823 C C . LYS A 1 108 ? 26.332 -10.563 -37.821 1.00 72.94 108 LYS A C 1
ATOM 825 O O . LYS A 1 108 ? 27.442 -10.897 -38.221 1.00 72.94 108 LYS A O 1
ATOM 830 N N . GLY A 1 109 ? 25.813 -11.065 -36.695 1.00 62.06 109 GLY A N 1
ATOM 831 C CA . GLY A 1 109 ? 26.525 -12.027 -35.842 1.00 62.06 109 GLY A CA 1
ATOM 832 C C . GLY A 1 109 ? 27.791 -11.455 -35.174 1.00 62.06 109 GLY A C 1
ATOM 833 O O . GLY A 1 109 ? 28.096 -10.273 -35.277 1.00 62.06 109 GLY A O 1
ATOM 834 N N . GLY A 1 110 ? 28.533 -12.274 -34.420 1.00 62.31 110 GLY A N 1
ATOM 835 C CA . GLY A 1 110 ? 29.820 -11.873 -33.821 1.00 62.31 110 GLY A CA 1
ATOM 836 C C . GLY A 1 110 ? 29.741 -10.840 -32.679 1.00 62.31 110 GLY A C 1
ATOM 837 O O . GLY A 1 110 ? 28.798 -10.826 -31.884 1.00 62.31 110 GLY A O 1
ATOM 838 N N . LEU A 1 111 ? 30.765 -9.984 -32.559 1.00 56.47 111 LEU A N 1
ATOM 839 C CA . LEU A 1 111 ? 30.839 -8.896 -31.566 1.00 56.47 111 LEU A CA 1
ATOM 840 C C . LEU A 1 111 ? 29.627 -7.934 -31.581 1.00 56.47 111 LEU A C 1
ATOM 842 O O . LEU A 1 111 ? 29.115 -7.649 -30.489 1.00 56.47 111 LEU A O 1
ATOM 846 N N . PRO A 1 112 ? 29.102 -7.477 -32.740 1.00 59.97 112 PRO A N 1
ATOM 847 C CA . PRO A 1 112 ? 27.926 -6.604 -32.752 1.00 59.97 112 PRO A CA 1
ATOM 848 C C . PRO A 1 112 ? 26.660 -7.319 -32.255 1.00 59.97 112 PRO A C 1
ATOM 850 O O . PRO A 1 112 ? 25.851 -6.706 -31.564 1.00 59.97 112 PRO A O 1
ATOM 853 N N . ALA A 1 113 ? 26.524 -8.634 -32.451 1.00 60.31 113 ALA A N 1
ATOM 854 C CA . ALA A 1 113 ? 25.404 -9.399 -31.893 1.00 60.31 113 ALA A CA 1
ATOM 855 C C . ALA A 1 113 ? 25.493 -9.612 -30.365 1.00 60.31 113 ALA A C 1
ATOM 857 O O . ALA A 1 113 ? 24.459 -9.826 -29.714 1.00 60.31 113 ALA A O 1
ATOM 858 N N . ARG A 1 114 ? 26.703 -9.544 -29.780 1.00 63.56 114 ARG A N 1
ATOM 859 C CA . ARG A 1 114 ? 26.941 -9.605 -28.322 1.00 63.56 114 ARG A CA 1
ATOM 860 C C . ARG A 1 114 ? 26.620 -8.279 -27.629 1.00 63.56 114 ARG A C 1
ATOM 862 O O . ARG A 1 114 ? 26.060 -8.284 -26.535 1.00 63.56 114 ARG A O 1
ATOM 869 N N . LYS A 1 115 ? 26.933 -7.145 -28.266 1.00 72.38 115 LYS A N 1
ATOM 870 C CA . LYS A 1 115 ? 26.623 -5.790 -27.766 1.00 72.38 115 LYS A CA 1
ATOM 871 C C . LYS A 1 115 ? 25.879 -4.963 -28.826 1.00 72.38 115 LYS A C 1
ATOM 873 O O . LYS A 1 115 ? 26.405 -3.954 -29.289 1.00 72.38 115 LYS A O 1
ATOM 878 N N . PRO A 1 116 ? 24.632 -5.334 -29.165 1.00 73.25 116 PRO A N 1
ATOM 879 C CA . PRO A 1 116 ? 23.865 -4.695 -30.243 1.00 73.25 116 PRO A CA 1
ATOM 880 C C . PRO A 1 116 ? 23.621 -3.199 -30.018 1.00 73.25 116 PRO A C 1
ATOM 882 O O . PRO A 1 116 ? 23.508 -2.441 -30.968 1.00 73.25 116 PR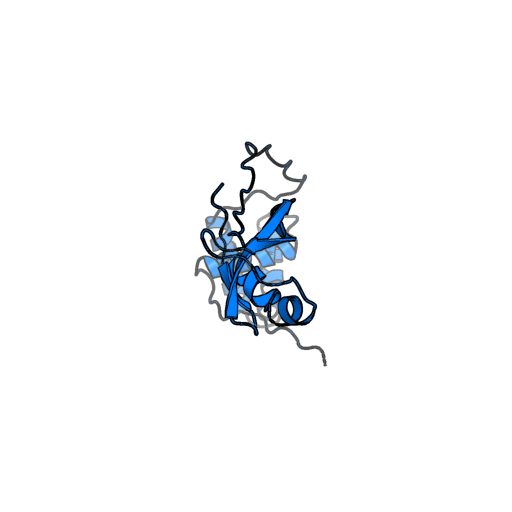O A O 1
ATOM 885 N N . TRP A 1 117 ? 23.617 -2.742 -28.766 1.00 75.44 117 TRP A N 1
ATOM 886 C CA . TRP A 1 117 ? 23.501 -1.323 -28.430 1.00 75.44 117 TRP A CA 1
ATOM 887 C C . TRP A 1 117 ? 24.734 -0.492 -28.828 1.00 75.44 117 TRP A C 1
ATOM 889 O O . TRP A 1 117 ? 24.561 0.673 -29.158 1.00 75.44 117 TRP A O 1
ATOM 899 N N . ARG A 1 118 ? 25.949 -1.067 -28.848 1.00 76.94 118 ARG A N 1
ATOM 900 C CA . ARG A 1 118 ? 27.157 -0.367 -29.330 1.00 76.94 118 ARG A CA 1
ATOM 901 C C . ARG A 1 118 ? 27.124 -0.177 -30.838 1.00 76.94 118 ARG A C 1
ATOM 903 O O . ARG A 1 118 ? 27.396 0.912 -31.313 1.00 76.94 118 ARG A O 1
ATOM 910 N N . TYR A 1 119 ? 26.698 -1.215 -31.556 1.00 79.19 119 TYR A N 1
ATOM 911 C CA . TYR A 1 119 ? 26.482 -1.135 -32.997 1.00 79.19 119 TYR A CA 1
ATOM 912 C C . TYR A 1 119 ? 25.450 -0.052 -33.340 1.00 79.19 119 TYR A C 1
ATOM 914 O O . TYR A 1 119 ? 25.689 0.780 -34.204 1.00 79.19 119 TYR A O 1
ATOM 922 N N . VAL A 1 120 ? 24.326 -0.008 -32.615 1.00 81.56 120 VAL A N 1
ATOM 923 C CA . VAL A 1 120 ? 23.322 1.053 -32.792 1.00 81.56 120 VAL A CA 1
ATOM 924 C C . VAL A 1 120 ? 23.909 2.438 -32.501 1.00 81.56 120 VAL A C 1
ATOM 926 O O . VAL A 1 120 ? 23.629 3.365 -33.248 1.00 81.56 120 VAL A O 1
ATOM 929 N N . ALA A 1 121 ? 24.733 2.592 -31.460 1.00 80.88 121 ALA A N 1
ATOM 930 C CA . ALA A 1 121 ? 25.390 3.864 -31.151 1.00 80.88 121 ALA A CA 1
ATOM 931 C C . ALA A 1 121 ? 26.301 4.343 -32.293 1.00 80.88 121 ALA A C 1
ATOM 933 O O . ALA A 1 121 ? 26.205 5.494 -32.706 1.00 80.88 121 ALA A O 1
ATOM 934 N N . GLU A 1 122 ? 27.135 3.448 -32.830 1.00 80.88 122 GLU A N 1
ATOM 935 C CA . GLU A 1 122 ? 28.040 3.734 -33.950 1.00 80.88 122 GLU A CA 1
ATOM 936 C C . GLU A 1 122 ? 27.269 4.131 -35.219 1.00 80.88 122 GLU A C 1
ATOM 938 O O . GLU A 1 122 ? 27.636 5.094 -35.891 1.00 80.88 122 GLU A O 1
ATOM 943 N N . GLN A 1 123 ? 26.166 3.438 -35.524 1.00 81.88 123 GLN A N 1
ATOM 944 C CA . GLN A 1 123 ? 25.322 3.765 -36.679 1.00 81.88 123 GLN A CA 1
ATOM 945 C C . GLN A 1 123 ? 24.583 5.099 -36.501 1.00 81.88 123 GLN A C 1
ATOM 947 O O . GLN A 1 123 ? 24.547 5.905 -37.426 1.00 81.88 123 GLN A O 1
ATOM 952 N N . LEU A 1 124 ? 24.059 5.383 -35.305 1.00 81.62 124 LEU A N 1
ATOM 953 C CA . LEU A 1 124 ? 23.418 6.667 -35.002 1.00 81.62 124 LEU A CA 1
ATOM 954 C C . LEU A 1 124 ? 24.413 7.836 -35.075 1.00 81.62 124 LEU A C 1
ATOM 956 O O . LEU A 1 124 ? 24.071 8.907 -35.575 1.00 81.62 124 LEU A O 1
ATOM 960 N N . GLN A 1 125 ? 25.657 7.625 -34.639 1.00 81.00 125 GLN A N 1
ATOM 961 C CA . GLN A 1 125 ? 26.720 8.620 -34.766 1.00 81.00 125 GLN A CA 1
ATOM 962 C C . GLN A 1 125 ? 27.065 8.888 -36.240 1.00 81.00 125 GLN A C 1
ATOM 964 O O . GLN A 1 125 ? 27.216 10.045 -36.631 1.00 81.00 125 GLN A O 1
ATOM 969 N N . ALA A 1 126 ? 27.110 7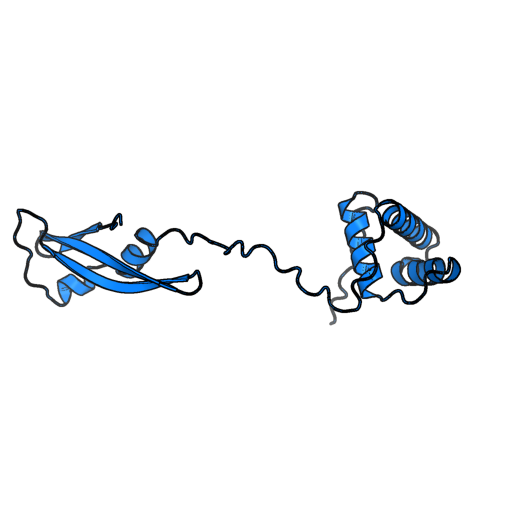.847 -37.080 1.00 78.69 126 ALA A N 1
ATOM 970 C CA . ALA A 1 126 ? 27.295 7.988 -38.527 1.00 78.69 126 ALA A CA 1
ATOM 971 C C . ALA A 1 126 ? 26.138 8.748 -39.211 1.00 78.69 126 ALA A C 1
ATOM 973 O O . ALA A 1 126 ? 26.355 9.439 -40.203 1.00 78.69 126 ALA A O 1
ATOM 974 N N . GLN A 1 127 ? 24.927 8.677 -38.651 1.00 75.62 127 GLN A N 1
ATOM 975 C CA . GLN A 1 127 ? 23.753 9.449 -39.079 1.00 75.62 127 GLN A CA 1
ATOM 976 C C . GLN A 1 127 ? 23.720 10.886 -38.514 1.00 75.62 127 GLN A C 1
ATOM 978 O O . GLN A 1 127 ? 22.750 11.614 -38.721 1.00 75.62 127 GLN A O 1
ATOM 983 N N . GLY A 1 128 ? 24.766 11.316 -37.799 1.00 76.56 128 GLY A N 1
ATOM 984 C CA . GLY A 1 128 ? 24.881 12.664 -37.234 1.00 76.56 128 GLY A CA 1
ATOM 985 C C . GLY A 1 128 ? 24.191 12.849 -35.879 1.00 76.56 128 GLY A C 1
ATOM 986 O O . GLY A 1 128 ? 24.104 13.974 -35.382 1.00 76.56 128 GLY A O 1
ATOM 987 N N . VAL A 1 129 ? 23.712 11.770 -35.250 1.00 75.38 129 VAL A N 1
ATOM 988 C CA . VAL A 1 129 ? 23.170 11.803 -33.887 1.00 75.38 129 VAL A CA 1
ATOM 989 C C . VAL A 1 129 ? 24.319 11.627 -32.896 1.00 75.38 129 VAL A C 1
ATOM 991 O O . VAL A 1 129 ? 24.673 10.516 -32.505 1.00 75.38 129 VAL A O 1
ATOM 994 N N . ASN A 1 130 ? 24.903 12.752 -32.490 1.00 71.88 130 ASN A N 1
ATOM 995 C CA . ASN A 1 130 ? 25.966 12.797 -31.487 1.00 71.88 130 ASN A CA 1
ATOM 996 C C . ASN A 1 130 ? 25.397 12.799 -30.050 1.00 71.88 130 ASN A C 1
ATOM 998 O O . ASN A 1 130 ? 24.204 13.030 -29.842 1.00 71.88 130 ASN A O 1
ATOM 1002 N N . ASP A 1 131 ? 26.253 12.518 -29.062 1.00 66.56 131 ASP A N 1
ATOM 1003 C CA . ASP A 1 131 ? 25.949 12.532 -27.616 1.00 66.56 131 ASP A CA 1
ATOM 1004 C C . ASP A 1 131 ? 24.892 11.520 -27.143 1.00 66.56 131 ASP A C 1
ATOM 1006 O O . ASP A 1 131 ? 24.121 11.755 -26.207 1.00 66.56 131 ASP A O 1
ATOM 1010 N N . VAL A 1 132 ? 24.866 10.346 -27.774 1.00 71.56 132 VAL A N 1
ATOM 1011 C CA . VAL A 1 132 ? 24.018 9.236 -27.338 1.00 71.56 132 VAL A CA 1
ATOM 1012 C C . VAL A 1 132 ? 24.685 8.478 -26.190 1.00 71.56 132 VAL A C 1
ATOM 1014 O O . VAL A 1 132 ? 25.694 7.801 -26.361 1.00 71.56 132 VAL A O 1
ATOM 1017 N N . THR A 1 133 ? 24.078 8.540 -25.010 1.00 77.50 133 THR A N 1
ATOM 1018 C CA . THR A 1 133 ? 24.510 7.786 -23.828 1.00 77.50 133 THR A CA 1
ATOM 1019 C C . THR A 1 133 ? 23.993 6.344 -23.837 1.00 77.50 133 THR A C 1
ATOM 1021 O O . THR A 1 133 ? 22.894 6.043 -24.317 1.00 77.50 133 THR A O 1
ATOM 1024 N N . ASP A 1 134 ? 24.729 5.447 -23.177 1.00 73.31 134 ASP A N 1
ATOM 1025 C CA . ASP A 1 134 ? 24.316 4.053 -22.947 1.00 73.31 134 ASP A CA 1
ATOM 1026 C C . ASP A 1 134 ? 22.930 3.944 -22.284 1.00 73.31 134 ASP A C 1
ATOM 1028 O O . ASP A 1 134 ? 22.152 3.026 -22.569 1.00 73.31 134 ASP A O 1
ATOM 1032 N N . GLY A 1 135 ? 22.595 4.896 -21.405 1.00 74.19 135 GLY A N 1
ATOM 1033 C CA . GLY A 1 135 ? 21.289 4.978 -20.753 1.00 74.19 135 GLY A CA 1
ATOM 1034 C C . GLY A 1 135 ? 20.149 5.251 -21.737 1.00 74.19 135 GLY A C 1
ATOM 1035 O O . GLY A 1 135 ? 19.097 4.609 -21.653 1.00 74.19 135 GLY A O 1
ATOM 1036 N N . GLN A 1 136 ? 20.364 6.145 -22.707 1.00 78.50 136 GLN A N 1
ATOM 1037 C CA . GLN A 1 136 ? 19.382 6.451 -23.753 1.00 78.50 136 GLN A CA 1
ATOM 1038 C C . GLN A 1 136 ? 19.147 5.246 -24.670 1.00 78.50 136 GLN A C 1
ATOM 1040 O O . GLN A 1 136 ? 17.996 4.876 -24.894 1.00 78.50 136 GLN A O 1
ATOM 1045 N N . LEU A 1 137 ? 20.206 4.553 -25.097 1.00 78.38 137 LEU A N 1
ATOM 1046 C CA . LEU A 1 137 ? 20.109 3.354 -25.947 1.00 78.38 137 LEU A CA 1
ATOM 1047 C C . LEU A 1 137 ? 19.346 2.213 -25.264 1.00 78.38 137 LEU A C 1
ATOM 1049 O O . LEU A 1 137 ? 18.506 1.538 -25.871 1.00 78.38 137 LEU A O 1
ATOM 1053 N N . ARG A 1 138 ? 19.597 2.001 -23.967 1.00 77.25 138 ARG A N 1
ATOM 1054 C CA . ARG A 1 138 ? 18.850 1.023 -23.159 1.00 77.25 138 ARG A CA 1
ATOM 1055 C C . ARG A 1 138 ? 17.380 1.408 -23.023 1.00 77.25 138 ARG A C 1
ATOM 1057 O O . ARG A 1 138 ? 16.512 0.537 -23.065 1.00 77.25 138 ARG A O 1
ATOM 1064 N N . ASN A 1 139 ? 17.083 2.698 -22.893 1.00 80.75 139 ASN A N 1
ATOM 1065 C CA . ASN A 1 139 ? 15.706 3.163 -22.824 1.00 80.75 139 ASN A CA 1
ATOM 1066 C C . ASN A 1 139 ? 14.976 3.000 -24.169 1.00 80.75 139 ASN A C 1
ATOM 1068 O O . ASN A 1 139 ? 13.860 2.485 -24.192 1.00 80.75 139 ASN A O 1
ATOM 1072 N N . TRP A 1 140 ? 15.612 3.346 -25.291 1.00 82.38 140 TRP A N 1
ATOM 1073 C CA . TRP A 1 140 ? 15.026 3.192 -26.627 1.00 82.38 140 TRP A CA 1
ATOM 1074 C C . TRP A 1 140 ? 14.816 1.732 -27.010 1.00 82.38 140 TRP A C 1
ATOM 1076 O O . TRP A 1 140 ? 13.741 1.379 -27.481 1.00 82.38 140 TRP A O 1
ATOM 1086 N N . SER A 1 141 ? 15.770 0.850 -26.710 1.00 77.69 141 SER A N 1
ATOM 1087 C CA . SER A 1 141 ? 15.585 -0.593 -26.918 1.00 77.69 141 SER A CA 1
ATOM 1088 C C . SER A 1 141 ? 14.461 -1.172 -26.051 1.00 77.69 141 SER A C 1
ATOM 1090 O O . SER A 1 141 ? 13.703 -2.026 -26.511 1.00 77.69 141 SER A O 1
ATOM 1092 N N . ARG A 1 142 ? 14.288 -0.688 -24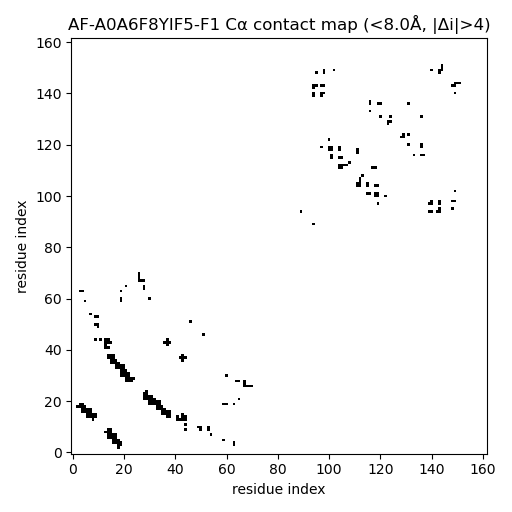.813 1.00 78.81 142 ARG A N 1
ATOM 1093 C CA . ARG A 1 142 ? 13.134 -1.042 -23.971 1.00 78.81 142 ARG A CA 1
ATOM 1094 C C . ARG A 1 142 ? 11.819 -0.529 -24.568 1.00 78.81 142 ARG A C 1
ATOM 1096 O O . ARG A 1 142 ? 10.848 -1.279 -24.598 1.00 78.81 142 ARG A O 1
ATOM 1103 N N . ARG A 1 143 ? 11.787 0.708 -25.070 1.00 79.38 143 ARG A N 1
ATOM 1104 C CA . ARG A 1 143 ? 10.606 1.294 -25.725 1.00 79.38 143 ARG A CA 1
ATOM 1105 C C . ARG A 1 143 ? 10.238 0.532 -27.002 1.00 79.38 143 ARG A C 1
ATOM 1107 O O . ARG A 1 143 ? 9.083 0.161 -27.155 1.00 79.38 143 ARG A O 1
ATOM 1114 N N . ALA A 1 144 ? 11.215 0.184 -27.837 1.00 78.81 144 ALA A N 1
ATOM 1115 C CA . ALA A 1 144 ? 11.017 -0.638 -29.032 1.00 78.81 144 ALA A CA 1
ATOM 1116 C C . ALA A 1 144 ? 10.422 -2.022 -28.715 1.00 78.81 144 ALA A C 1
ATOM 1118 O O . ALA A 1 144 ? 9.560 -2.503 -29.444 1.00 78.81 144 ALA A O 1
ATOM 1119 N N . LYS A 1 145 ? 10.824 -2.652 -27.601 1.00 78.12 145 LYS A N 1
ATOM 1120 C CA . LYS A 1 145 ? 10.210 -3.907 -27.127 1.00 78.12 145 LYS A CA 1
ATOM 1121 C C . LYS A 1 145 ? 8.756 -3.718 -26.692 1.00 78.12 145 LYS A C 1
ATOM 1123 O O . LYS A 1 145 ? 7.921 -4.555 -27.010 1.00 78.12 145 LYS A O 1
ATOM 1128 N N . ASN A 1 146 ? 8.450 -2.628 -25.987 1.00 78.25 146 ASN A N 1
ATOM 1129 C CA . ASN A 1 146 ? 7.080 -2.320 -25.563 1.00 78.25 146 ASN A CA 1
ATOM 1130 C C . ASN A 1 146 ? 6.157 -2.018 -26.753 1.00 78.25 146 ASN A C 1
ATOM 1132 O O . ASN A 1 146 ? 4.976 -2.333 -26.690 1.00 78.25 146 ASN A O 1
ATOM 1136 N N . LEU A 1 147 ? 6.705 -1.461 -27.836 1.00 74.94 147 LEU A N 1
ATOM 1137 C CA . LEU A 1 147 ? 6.000 -1.222 -29.099 1.00 74.94 147 LEU A CA 1
ATOM 1138 C C . LEU A 1 147 ? 5.891 -2.478 -29.988 1.00 74.94 147 LEU A C 1
ATOM 1140 O O . LEU A 1 147 ? 5.369 -2.396 -31.093 1.00 74.94 147 LEU A O 1
ATOM 1144 N N . GLY A 1 148 ? 6.406 -3.634 -29.552 1.00 77.00 148 GLY A N 1
ATOM 1145 C CA . GLY A 1 148 ? 6.383 -4.877 -30.337 1.00 77.00 148 GLY A CA 1
ATOM 1146 C C . GLY A 1 148 ? 7.356 -4.909 -31.524 1.00 77.00 148 GLY A C 1
ATOM 1147 O O . GLY A 1 148 ? 7.350 -5.861 -32.297 1.00 77.00 148 GLY A O 1
ATOM 1148 N N . LEU A 1 149 ? 8.231 -3.907 -31.658 1.00 76.12 149 LEU A N 1
ATOM 1149 C CA . LEU A 1 149 ? 9.190 -3.776 -32.765 1.00 76.12 149 LEU A CA 1
ATOM 1150 C C . LEU A 1 149 ? 10.435 -4.663 -32.596 1.00 76.12 149 LEU A C 1
ATOM 1152 O O . LEU A 1 149 ? 11.196 -4.858 -33.548 1.00 76.12 149 LEU A O 1
ATOM 1156 N N . LEU A 1 150 ? 10.658 -5.182 -31.384 1.00 73.50 150 LEU A N 1
ATOM 1157 C CA . LEU A 1 150 ? 11.715 -6.136 -31.053 1.00 73.50 150 LEU A CA 1
ATOM 1158 C C . LEU A 1 150 ? 11.150 -7.308 -30.237 1.00 73.50 150 LEU A C 1
ATOM 1160 O O . LEU A 1 150 ? 10.379 -7.071 -29.302 1.00 73.50 150 LEU A O 1
ATOM 1164 N N . PRO A 1 151 ? 11.586 -8.555 -30.505 1.00 67.19 151 PRO A N 1
ATOM 1165 C CA . PRO A 1 151 ? 11.162 -9.704 -29.720 1.00 67.19 151 PRO A CA 1
ATOM 1166 C C . PRO 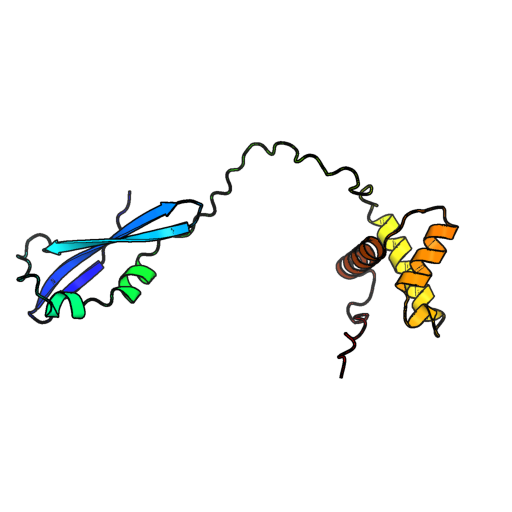A 1 151 ? 11.572 -9.552 -28.250 1.00 67.19 151 PRO A C 1
ATOM 1168 O O . PRO A 1 151 ? 12.709 -9.195 -27.913 1.00 67.19 151 PRO A O 1
ATOM 1171 N N . ARG A 1 152 ? 10.622 -9.843 -27.355 1.00 59.06 152 ARG A N 1
ATOM 1172 C CA . ARG A 1 152 ? 10.773 -9.706 -25.896 1.00 59.06 152 ARG A CA 1
ATOM 1173 C C . ARG A 1 152 ? 11.873 -10.619 -25.333 1.00 59.06 152 ARG A C 1
ATOM 1175 O O . ARG A 1 152 ? 12.477 -10.286 -24.314 1.00 59.06 152 ARG A O 1
ATOM 1182 N N . GLU A 1 153 ? 12.178 -11.698 -26.051 1.00 56.53 153 GLU A N 1
ATOM 1183 C CA . GLU A 1 153 ? 13.194 -12.715 -25.748 1.00 56.53 153 GLU A CA 1
ATOM 1184 C C . GLU A 1 153 ? 14.642 -12.229 -25.907 1.00 56.53 153 GLU A C 1
ATOM 1186 O O . GLU A 1 153 ? 15.564 -12.854 -25.395 1.00 56.53 153 GLU A O 1
ATOM 1191 N N . LEU A 1 154 ? 14.874 -11.053 -26.505 1.00 55.72 154 LEU A N 1
ATOM 1192 C CA . LEU A 1 154 ? 16.196 -10.410 -26.569 1.00 55.72 154 LEU A CA 1
ATOM 1193 C C . LEU A 1 154 ? 16.634 -9.811 -25.216 1.00 55.72 154 LEU A C 1
ATOM 1195 O O . LEU A 1 154 ? 17.212 -8.718 -25.154 1.00 55.72 154 LEU A O 1
ATOM 1199 N N . ARG A 1 155 ? 16.297 -10.458 -24.098 1.00 46.00 155 ARG A N 1
ATOM 1200 C CA . ARG A 1 155 ? 16.876 -10.163 -22.787 1.00 46.00 155 ARG A CA 1
ATOM 1201 C C . ARG A 1 155 ? 18.324 -10.639 -22.860 1.00 46.00 155 ARG A C 1
ATOM 1203 O O . ARG A 1 155 ? 18.577 -11.833 -22.931 1.00 46.00 155 ARG A O 1
ATOM 1210 N N . THR A 1 156 ? 19.279 -9.710 -22.884 1.00 48.22 156 THR A N 1
ATOM 1211 C CA . THR A 1 156 ? 20.670 -10.065 -22.578 1.00 48.22 156 THR A CA 1
ATOM 1212 C C . THR A 1 156 ? 20.659 -10.803 -21.240 1.00 48.22 156 THR A C 1
ATOM 1214 O O . THR A 1 156 ? 20.112 -10.231 -20.286 1.00 48.22 156 THR A O 1
ATOM 1217 N N . PRO A 1 157 ? 21.177 -12.044 -21.163 1.00 40.69 157 PRO A N 1
ATOM 1218 C CA . PRO A 1 157 ? 21.281 -12.740 -19.894 1.00 40.69 157 PRO A CA 1
ATOM 1219 C C . PRO A 1 157 ? 22.074 -11.842 -18.947 1.00 40.69 157 PRO A C 1
ATOM 1221 O O . PRO A 1 157 ? 23.0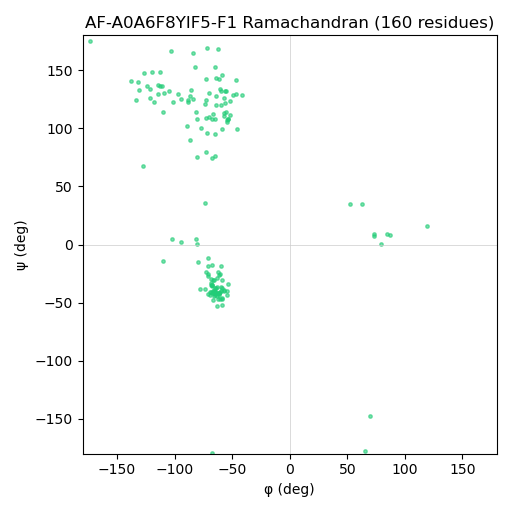74 -11.230 -19.329 1.00 40.69 157 PRO A O 1
ATOM 1224 N N . ARG A 1 158 ? 21.541 -11.667 -17.741 1.00 38.47 158 ARG A N 1
ATOM 1225 C CA . ARG A 1 158 ? 22.258 -11.020 -16.651 1.00 38.47 158 ARG A CA 1
ATOM 1226 C C . ARG A 1 158 ? 23.422 -11.960 -16.361 1.00 38.47 158 ARG A C 1
ATOM 1228 O O . ARG A 1 158 ? 23.163 -13.066 -15.915 1.00 38.47 158 ARG A O 1
ATOM 1235 N N . GLU A 1 159 ? 24.645 -11.566 -16.714 1.00 42.19 159 GLU A N 1
ATOM 1236 C CA . GLU A 1 159 ? 25.843 -12.292 -16.286 1.00 42.19 159 GLU A CA 1
ATOM 1237 C C . GLU A 1 159 ? 25.776 -12.386 -14.758 1.00 42.19 159 GLU A C 1
ATOM 1239 O O . GLU A 1 159 ? 25.897 -11.380 -14.051 1.00 42.19 159 GLU A O 1
ATOM 1244 N N . GLU A 1 160 ? 25.459 -13.581 -14.264 1.00 39.97 160 GLU A N 1
ATOM 1245 C CA . GLU A 1 160 ? 25.704 -13.969 -12.887 1.00 39.97 160 GLU A CA 1
ATOM 1246 C C . GLU A 1 160 ? 27.222 -14.019 -12.748 1.00 39.97 160 GLU A C 1
ATOM 1248 O O . GLU A 1 160 ? 27.903 -14.786 -13.425 1.00 39.97 160 GLU A O 1
ATOM 1253 N N . LYS A 1 161 ? 27.756 -13.086 -11.961 1.00 38.50 161 LYS A N 1
ATOM 1254 C CA . LYS A 1 161 ? 29.136 -13.154 -11.504 1.00 38.50 161 LYS A CA 1
ATOM 1255 C C . LYS A 1 161 ? 29.202 -14.268 -10.461 1.00 38.50 161 LYS A C 1
ATOM 1257 O O . LYS A 1 161 ? 28.642 -14.084 -9.381 1.00 38.50 161 LYS A O 1
ATOM 1262 N N . GLU A 1 162 ? 29.836 -15.380 -10.817 1.00 35.91 162 GLU A N 1
ATOM 1263 C CA . GLU A 1 162 ? 30.539 -16.251 -9.863 1.00 35.91 162 GLU A CA 1
ATOM 1264 C C . GLU A 1 162 ? 31.812 -15.564 -9.354 1.00 35.91 162 GLU A C 1
ATOM 1266 O O . GLU A 1 162 ? 32.450 -14.823 -10.146 1.00 35.91 162 GLU A O 1
#